Protein AF-A0A3N5VS30-F1 (afdb_monomer_lite)

Secondary structure (DSSP, 8-state):
--EEEEEEEEEETTEEEEEEEEEEE-TT---------

Radius of gyration: 12.38 Å; chains: 1; bounding box: 20×20×32 Å

Structure (mmCIF, N/CA/C/O backbone):
data_AF-A0A3N5VS30-F1
#
_entry.id   AF-A0A3N5VS30-F1
#
loop_
_atom_site.group_PDB
_atom_site.id
_atom_site.type_symbol
_atom_site.label_atom_id
_atom_site.label_alt_id
_atom_site.label_comp_id
_atom_site.label_asym_id
_atom_site.label_entity_id
_atom_site.label_seq_id
_atom_site.pdbx_PDB_ins_code
_atom_site.Cartn_x
_atom_site.Cartn_y
_atom_site.Cartn_z
_atom_site.occupancy
_atom_site.B_iso_or_equiv
_atom_site.auth_seq_id
_atom_site.auth_comp_id
_atom_site.auth_asym_id
_atom_site.auth_atom_id
_atom_site.pdbx_PDB_model_num
ATOM 1 N N . MET A 1 1 ? -10.531 -4.878 14.533 1.00 69.19 1 MET A N 1
ATOM 2 C CA . MET A 1 1 ? -9.733 -4.608 13.319 1.00 69.19 1 MET A CA 1
ATOM 3 C C . MET A 1 1 ? -10.710 -4.236 12.217 1.00 69.19 1 MET A C 1
ATOM 5 O O . MET A 1 1 ? -11.705 -4.939 12.105 1.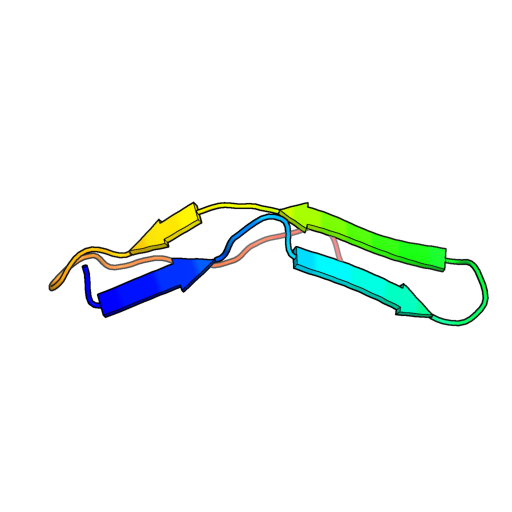00 69.19 1 MET A O 1
ATOM 9 N N . ILE A 1 2 ? -10.513 -3.119 11.509 1.00 90.00 2 ILE A N 1
ATOM 10 C CA . ILE A 1 2 ? -11.424 -2.703 10.423 1.00 90.00 2 ILE A CA 1
ATOM 11 C C . ILE A 1 2 ? -10.817 -2.956 9.038 1.00 90.00 2 ILE A C 1
ATOM 13 O O . ILE A 1 2 ? -11.555 -3.216 8.096 1.00 90.00 2 ILE A O 1
ATOM 17 N N . LEU A 1 3 ? -9.483 -2.953 8.938 1.00 95.06 3 LEU A N 1
ATOM 18 C CA . LEU A 1 3 ? -8.753 -3.303 7.725 1.00 95.06 3 LEU A CA 1
ATOM 19 C C . LEU A 1 3 ? -7.565 -4.208 8.061 1.00 95.06 3 LEU A C 1
ATOM 21 O O . LEU A 1 3 ? -6.821 -3.931 9.003 1.00 95.06 3 LEU A O 1
ATOM 25 N N . GLY A 1 4 ? -7.384 -5.257 7.265 1.00 97.00 4 GLY A N 1
ATOM 26 C CA . GLY A 1 4 ? -6.190 -6.094 7.243 1.00 97.00 4 GLY A CA 1
ATOM 27 C C . GLY A 1 4 ? -5.673 -6.204 5.812 1.00 97.00 4 GLY A C 1
ATOM 28 O O . GLY A 1 4 ? -6.454 -6.362 4.876 1.00 97.00 4 GLY A O 1
ATOM 29 N N . VAL A 1 5 ? -4.362 -6.087 5.649 1.00 97.44 5 VAL A N 1
ATOM 30 C CA . VAL A 1 5 ? -3.642 -6.257 4.390 1.00 97.44 5 VAL A CA 1
ATOM 31 C C . VAL A 1 5 ? -2.606 -7.339 4.626 1.00 97.44 5 VAL A C 1
ATOM 33 O O . VAL A 1 5 ? -1.787 -7.222 5.535 1.00 97.44 5 VAL A O 1
ATOM 36 N N . GLU A 1 6 ? -2.636 -8.390 3.815 1.00 98.19 6 GLU A N 1
ATOM 37 C CA . GLU A 1 6 ? -1.755 -9.542 3.983 1.00 98.19 6 GLU A CA 1
ATOM 38 C C . GLU A 1 6 ? -1.007 -9.843 2.691 1.00 98.19 6 GLU A C 1
ATOM 40 O O . GLU A 1 6 ? -1.606 -10.171 1.668 1.00 98.19 6 GLU A O 1
ATOM 45 N N . LYS A 1 7 ? 0.323 -9.731 2.759 1.00 98.31 7 LYS A N 1
ATOM 46 C CA . LYS A 1 7 ? 1.285 -10.078 1.704 1.00 98.31 7 LYS A CA 1
ATOM 47 C C . LYS A 1 7 ? 0.882 -9.578 0.313 1.00 98.31 7 LYS A C 1
ATOM 49 O O . LYS A 1 7 ? 1.138 -10.245 -0.690 1.00 98.31 7 LYS A O 1
ATOM 54 N N . VAL A 1 8 ? 0.287 -8.388 0.236 1.00 98.06 8 VAL A N 1
ATOM 55 C CA . VAL A 1 8 ? -0.178 -7.830 -1.033 1.00 98.06 8 VAL A CA 1
ATOM 56 C C . VAL A 1 8 ? 1.018 -7.571 -1.935 1.00 98.06 8 VAL A C 1
ATOM 58 O O . VAL A 1 8 ? 1.996 -6.929 -1.547 1.00 98.06 8 VAL A O 1
ATOM 61 N N . LYS A 1 9 ? 0.929 -8.084 -3.160 1.00 98.19 9 LYS A N 1
ATOM 62 C CA . LYS A 1 9 ? 1.927 -7.913 -4.207 1.00 98.19 9 LYS A CA 1
ATOM 63 C C . LYS A 1 9 ? 1.252 -7.368 -5.456 1.00 98.19 9 LYS A C 1
ATOM 65 O O . LYS A 1 9 ? 0.185 -7.840 -5.844 1.00 98.19 9 LYS A O 1
ATOM 70 N N . LYS A 1 10 ? 1.885 -6.392 -6.100 1.00 97.62 10 LYS A N 1
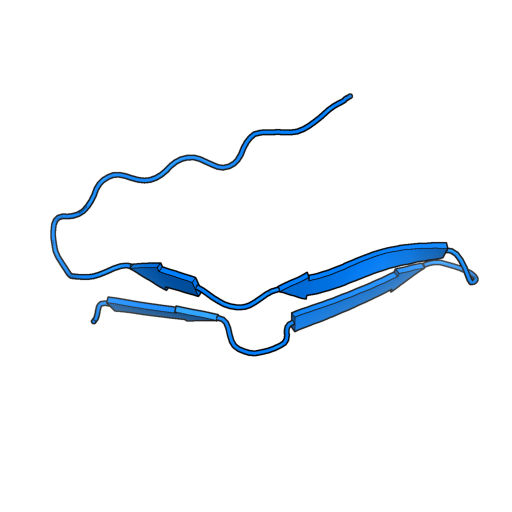ATOM 71 C CA . LYS A 1 10 ? 1.430 -5.842 -7.373 1.00 97.62 10 LYS A CA 1
ATOM 72 C C . LYS A 1 10 ? 2.612 -5.615 -8.299 1.00 97.62 10 LYS A C 1
ATOM 74 O O . LYS A 1 10 ? 3.615 -5.025 -7.904 1.00 97.62 10 LYS A O 1
ATOM 79 N N . SER A 1 11 ? 2.443 -6.061 -9.537 1.00 98.06 11 SER A N 1
ATOM 80 C CA . SER A 1 11 ? 3.396 -5.868 -10.623 1.00 98.06 11 SER A CA 1
ATOM 81 C C . SER A 1 11 ? 2.710 -5.299 -11.864 1.00 98.06 11 SER A C 1
ATOM 83 O O . SER A 1 11 ? 1.514 -5.533 -12.073 1.00 98.06 11 SER A O 1
ATOM 85 N N . PHE A 1 12 ? 3.488 -4.579 -12.669 1.00 97.75 12 PHE A N 1
ATOM 86 C CA . PHE A 1 12 ? 3.139 -4.035 -13.982 1.00 97.75 12 PHE A CA 1
ATOM 87 C C . PHE A 1 12 ? 4.322 -4.298 -14.916 1.00 97.75 12 PHE A C 1
ATOM 89 O O . PHE A 1 12 ? 5.430 -3.918 -14.567 1.00 97.75 12 PHE A O 1
ATOM 96 N N . ASP A 1 13 ? 4.121 -4.985 -16.041 1.00 96.25 13 ASP A N 1
ATOM 97 C CA . ASP A 1 13 ? 5.144 -5.197 -17.085 1.00 96.25 13 ASP A CA 1
ATOM 98 C C . ASP A 1 13 ? 6.549 -5.575 -16.566 1.00 96.25 13 ASP A C 1
ATOM 100 O O . ASP A 1 13 ? 7.568 -5.020 -16.963 1.00 96.25 13 ASP A O 1
ATOM 104 N N . GLY A 1 14 ? 6.610 -6.517 -15.619 1.00 94.69 14 GLY A N 1
ATOM 105 C CA . GLY A 1 14 ? 7.864 -6.973 -15.002 1.00 94.69 14 GLY A CA 1
ATOM 106 C C . GLY A 1 14 ? 8.391 -6.097 -13.854 1.00 94.69 14 GLY A C 1
ATOM 107 O O . GLY A 1 14 ? 9.217 -6.562 -13.071 1.00 94.69 14 GLY A O 1
ATOM 108 N N . PHE A 1 15 ? 7.870 -4.884 -13.668 1.00 96.88 15 PHE A N 1
ATOM 109 C CA . PHE A 1 15 ? 8.146 -4.029 -12.514 1.00 96.88 15 PHE A CA 1
ATOM 110 C C . PHE A 1 15 ? 7.283 -4.423 -11.307 1.00 96.88 15 PHE A C 1
ATOM 112 O O . PHE A 1 15 ? 6.059 -4.521 -11.399 1.00 96.88 15 PHE A O 1
ATOM 119 N N . VAL A 1 16 ? 7.907 -4.651 -10.147 1.00 97.25 16 VAL A N 1
ATOM 120 C CA . VAL A 1 16 ? 7.207 -4.963 -8.890 1.00 97.25 16 VAL A CA 1
ATOM 121 C C . VAL A 1 16 ? 6.969 -3.668 -8.113 1.00 97.25 16 VAL A C 1
ATOM 123 O O . VAL A 1 16 ? 7.851 -3.199 -7.403 1.00 97.25 16 VAL A O 1
ATOM 126 N N . ALA A 1 17 ? 5.762 -3.113 -8.234 1.00 96.06 17 ALA A N 1
ATOM 127 C CA . ALA A 1 17 ? 5.365 -1.868 -7.573 1.00 96.06 17 ALA A CA 1
ATOM 128 C C . ALA A 1 17 ? 5.063 -2.046 -6.075 1.00 96.06 17 ALA A C 1
ATOM 130 O O . ALA A 1 17 ? 5.317 -1.153 -5.276 1.00 96.06 17 ALA A O 1
ATOM 131 N N . ILE A 1 18 ? 4.518 -3.200 -5.681 1.00 96.94 18 ILE A N 1
ATOM 132 C CA . ILE A 1 18 ? 4.258 -3.547 -4.277 1.00 96.94 18 ILE A CA 1
ATOM 133 C C . ILE A 1 18 ? 4.767 -4.966 -4.059 1.00 96.94 18 ILE A C 1
ATOM 135 O O . ILE A 1 18 ? 4.390 -5.864 -4.812 1.00 96.94 18 ILE A O 1
ATOM 139 N N . ASN A 1 19 ? 5.601 -5.190 -3.042 1.00 97.56 19 ASN A N 1
ATOM 140 C CA . ASN A 1 19 ? 6.247 -6.483 -2.816 1.00 97.56 19 ASN A CA 1
ATOM 141 C C . ASN A 1 19 ? 5.945 -7.075 -1.432 1.00 97.56 19 ASN A C 1
ATOM 143 O O . ASN A 1 19 ? 6.772 -7.009 -0.528 1.00 97.56 19 ASN A O 1
ATOM 147 N N . GLY A 1 20 ? 4.770 -7.687 -1.276 1.00 97.81 20 GLY A N 1
ATOM 148 C CA . GLY A 1 20 ? 4.445 -8.480 -0.087 1.00 97.81 20 GLY A CA 1
ATOM 149 C C . GLY A 1 20 ? 4.127 -7.650 1.159 1.00 97.81 20 GLY A C 1
ATOM 150 O O . GLY A 1 20 ? 4.480 -8.046 2.267 1.00 97.81 20 GLY A O 1
ATOM 151 N N . VAL A 1 21 ? 3.457 -6.509 0.996 1.00 97.75 21 VAL A N 1
ATOM 152 C CA . VAL A 1 21 ? 3.132 -5.598 2.104 1.00 97.75 21 VAL A CA 1
ATOM 153 C C . VAL A 1 21 ? 2.048 -6.200 2.998 1.00 97.75 21 VAL A C 1
ATOM 155 O O . VAL A 1 21 ? 1.048 -6.716 2.500 1.00 97.75 21 VAL A O 1
ATOM 158 N N . SER A 1 22 ? 2.248 -6.124 4.318 1.00 97.94 22 SER A N 1
ATOM 159 C CA . SER A 1 22 ? 1.260 -6.545 5.317 1.00 97.94 22 SER A CA 1
ATOM 160 C C . SER A 1 22 ? 1.130 -5.500 6.422 1.00 97.94 22 SER A C 1
ATOM 162 O O . SER A 1 22 ? 2.145 -5.054 6.953 1.00 97.94 22 SER A O 1
ATOM 164 N N . PHE A 1 23 ? -0.098 -5.113 6.764 1.00 96.62 23 PHE A N 1
ATOM 165 C CA . PHE A 1 23 ? -0.405 -4.209 7.877 1.00 96.62 23 PHE A CA 1
ATOM 166 C C . PHE A 1 23 ? -1.875 -4.339 8.290 1.00 96.62 23 PHE A C 1
ATOM 168 O O . PHE A 1 23 ? -2.693 -4.899 7.562 1.00 96.62 23 PHE A O 1
ATOM 175 N N . SER A 1 24 ? -2.230 -3.802 9.454 1.00 97.25 24 SER A N 1
ATOM 176 C CA . SER A 1 24 ? -3.610 -3.783 9.944 1.00 97.25 24 SER A CA 1
ATOM 177 C C . SER A 1 24 ? -3.961 -2.418 10.505 1.00 97.25 24 SER A C 1
ATOM 179 O O . SER A 1 24 ? -3.127 -1.817 11.1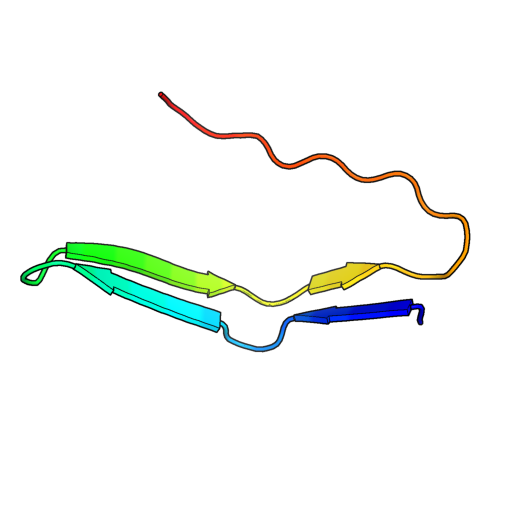75 1.00 97.25 24 SER A O 1
ATOM 181 N N . ILE A 1 25 ? -5.203 -1.984 10.304 1.00 96.94 25 ILE A N 1
ATOM 182 C CA . ILE A 1 25 ? -5.740 -0.761 10.901 1.00 96.94 25 ILE A CA 1
ATOM 183 C C . ILE A 1 25 ? -6.856 -1.153 11.889 1.00 96.94 25 ILE A C 1
ATOM 185 O O . ILE A 1 25 ? -7.878 -1.744 11.493 1.00 96.94 25 ILE A O 1
ATOM 189 N N . PRO A 1 26 ? -6.692 -0.885 13.195 1.00 96.94 26 PRO A N 1
ATOM 190 C CA . PRO A 1 26 ? -7.740 -1.052 14.186 1.00 96.94 26 PRO A CA 1
ATOM 191 C C . PRO A 1 26 ? -8.788 0.065 14.085 1.00 96.94 26 PRO A C 1
ATOM 193 O O . PRO A 1 26 ? -8.619 1.087 13.426 1.00 96.94 26 PRO A O 1
ATOM 196 N N . LYS A 1 27 ? -9.936 -0.147 14.731 1.00 96.94 27 LYS A N 1
ATOM 197 C CA . LYS A 1 27 ? -11.021 0.837 14.717 1.00 96.94 27 LYS A CA 1
ATOM 198 C C . LYS A 1 27 ? -10.570 2.100 15.459 1.00 96.94 27 LYS A C 1
ATOM 200 O O . LYS A 1 27 ? -10.158 1.999 16.608 1.00 96.94 27 LYS A O 1
ATOM 205 N N . GLY A 1 28 ? -10.722 3.260 14.822 1.00 96.12 28 GLY A N 1
ATOM 206 C CA . GLY A 1 28 ? -10.394 4.564 15.410 1.00 96.12 28 GLY A CA 1
ATOM 207 C C . GLY A 1 28 ? -8.950 5.026 15.194 1.00 96.12 28 GLY A C 1
ATOM 208 O O . GLY A 1 28 ? -8.621 6.129 15.617 1.00 96.12 28 GLY A O 1
ATOM 209 N N . GLU A 1 29 ? -8.106 4.232 14.532 1.00 96.12 29 GLU A N 1
ATOM 210 C CA . GLU A 1 29 ? -6.752 4.655 14.165 1.00 96.12 29 GLU A CA 1
ATOM 211 C C . GLU A 1 29 ? -6.759 5.524 12.901 1.00 96.12 29 GLU A C 1
ATOM 213 O O . GLU A 1 29 ? -7.478 5.241 11.940 1.00 96.12 29 GLU A O 1
ATOM 218 N N . ILE A 1 30 ? -5.945 6.582 12.913 1.00 96.00 30 ILE A N 1
ATOM 219 C CA . ILE A 1 30 ? -5.688 7.445 11.759 1.00 96.00 30 ILE A CA 1
ATOM 220 C C . ILE A 1 30 ? -4.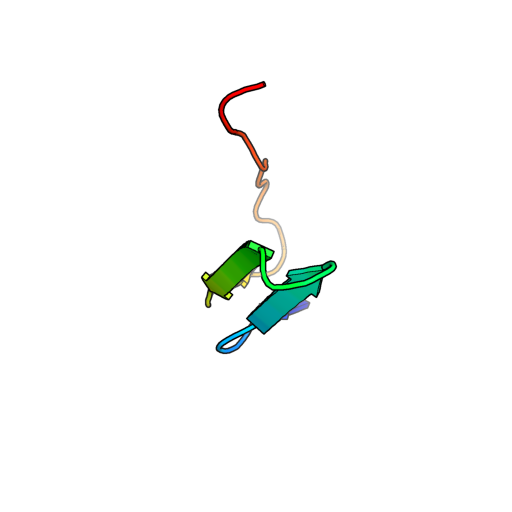360 7.012 11.144 1.00 96.00 30 ILE A C 1
ATOM 222 O O . ILE A 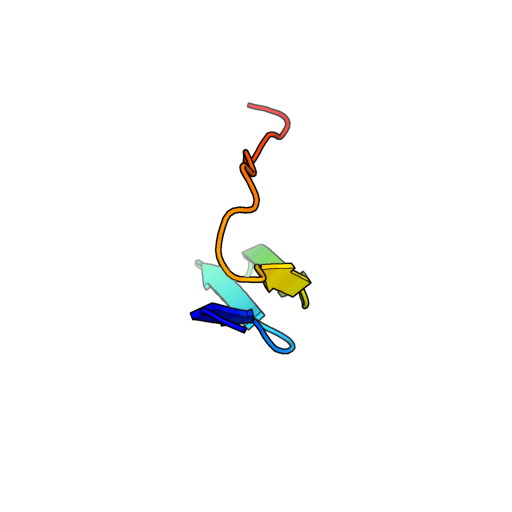1 30 ? -3.332 7.043 11.817 1.00 96.00 30 ILE A O 1
ATOM 226 N N . CYS A 1 31 ? -4.371 6.658 9.861 1.00 95.56 31 CYS A N 1
ATOM 227 C CA . CYS A 1 31 ? -3.170 6.300 9.114 1.00 95.56 31 CYS A CA 1
ATOM 228 C C . CYS A 1 31 ? -3.037 7.139 7.838 1.00 95.56 31 CYS A C 1
ATOM 230 O O . CYS A 1 31 ? -4.035 7.586 7.266 1.00 95.56 31 CYS A O 1
ATOM 232 N N . SER A 1 32 ? -1.813 7.274 7.337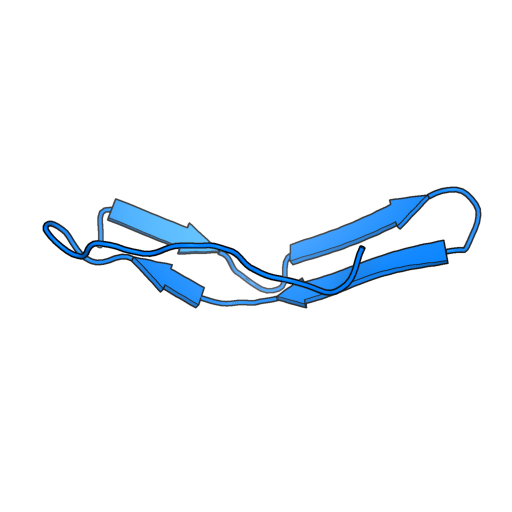 1.00 96.12 32 SER A N 1
ATOM 233 C CA . SER A 1 32 ? -1.522 7.807 6.006 1.00 96.12 32 SER A CA 1
ATOM 234 C C . SER A 1 32 ? -0.541 6.895 5.272 1.00 96.12 32 SER A C 1
ATOM 236 O O . SER A 1 32 ? 0.182 6.111 5.885 1.00 96.12 32 SER A O 1
ATOM 238 N N . ILE A 1 33 ? -0.535 6.990 3.943 1.00 95.31 33 ILE A N 1
ATOM 239 C CA . ILE A 1 33 ? 0.451 6.331 3.085 1.00 95.31 33 ILE A CA 1
ATOM 240 C C . ILE A 1 33 ? 1.313 7.431 2.474 1.00 95.31 33 ILE A C 1
ATOM 242 O O . ILE A 1 33 ? 0.787 8.402 1.934 1.00 95.31 33 ILE A O 1
ATOM 246 N N . ILE A 1 34 ? 2.630 7.272 2.572 1.00 95.12 34 ILE A N 1
ATOM 247 C CA . ILE A 1 34 ? 3.631 8.178 2.005 1.00 95.12 34 ILE A CA 1
ATOM 248 C C . ILE A 1 34 ? 4.649 7.371 1.198 1.00 95.12 34 ILE A C 1
ATOM 250 O O . ILE A 1 34 ? 4.793 6.164 1.397 1.00 95.12 34 ILE A O 1
ATOM 254 N N . GLY A 1 35 ? 5.378 8.039 0.313 1.00 92.81 35 GLY A N 1
ATOM 255 C CA . GLY A 1 35 ? 6.428 7.420 -0.482 1.00 92.81 35 GLY A CA 1
ATOM 256 C C . GLY A 1 35 ? 7.196 8.454 -1.300 1.00 92.81 35 GLY A C 1
ATOM 257 O O . GLY A 1 35 ? 6.787 9.617 -1.340 1.00 92.81 35 GLY A O 1
ATOM 258 N N . PRO A 1 36 ? 8.319 8.055 -1.921 1.00 92.81 36 PRO A N 1
ATOM 259 C CA . PRO A 1 36 ? 8.942 8.852 -2.974 1.00 92.81 36 PRO A CA 1
ATOM 260 C C . PRO A 1 36 ? 7.932 9.151 -4.098 1.00 92.81 36 PRO A C 1
ATOM 262 O O . PRO A 1 36 ? 6.931 8.441 -4.223 1.00 92.81 36 PRO A O 1
ATOM 265 N N . ASN A 1 37 ? 8.205 10.199 -4.887 1.00 73.62 37 ASN A N 1
ATOM 266 C CA . ASN A 1 37 ? 7.462 10.459 -6.128 1.00 73.62 37 ASN A CA 1
ATOM 267 C C . ASN A 1 37 ? 7.524 9.259 -7.078 1.00 73.62 37 ASN A C 1
ATOM 269 O O . ASN A 1 37 ? 8.615 8.648 -7.169 1.00 73.62 37 ASN A O 1
#

Sequence (37 aa):
MILGVEKVKKSFDGFVAINGVSFSIPKGEICSIIGPN

pLDDT: mean 95.09, std 5.93, range [69.19, 98.31]

Foldseek 3Di:
DPDWDFQDWDDDPPRTPDGGDTDDDDPPDDDDDDDDD